Protein AF-A0A5P2AND1-F1 (afdb_monomer)

pLDDT: mean 93.28, std 4.03, range [75.69, 97.12]

Radius of gyration: 12.45 Å; Cα contacts (8 Å, |Δi|>4): 238; chains: 1; bounding box: 34×22×30 Å

Secondary structure (DSSP, 8-state):
-EEES-EEE-SS-EEE-TT-EEEEEEEEEEEEEEEEEEEEEEEEETTEEPPPEEEEEEEEEEEEEEEEEEEEEEEEEEEPTT-EEEEEEE-

Nearest PDB structures (foldseek):
  2wao-assembly1_A  TM=8.461E-01  e=1.019E-03  Acetivibrio thermocellus
  2wab-assembly1_A  TM=8.451E-01  e=1.256E-03  Acetivibrio thermocellus
  6ncx-assembly1_A  TM=6.230E-01  e=1.716E-02  Eisenbergiella tayi
  6ncx-assembly1_D  TM=6.087E-01  e=3.051E-02  Eisenbergiella tayi
  6ncw-assembly1_A  TM=5.891E-01  e=2.748E-02  Eisenbergiella tayi

Mean predicted aligned error: 3.07 Å

Structure (mmCIF, N/CA/C/O backbone):
data_AF-A0A5P2AND1-F1
#
_entry.id   AF-A0A5P2AND1-F1
#
loop_
_atom_site.group_PDB
_atom_site.id
_atom_site.type_symbol
_atom_site.label_atom_id
_atom_site.label_alt_id
_atom_site.label_comp_id
_atom_site.label_asym_id
_atom_site.label_entity_id
_atom_site.label_seq_id
_atom_site.pdbx_PDB_ins_code
_atom_site.Cartn_x
_atom_site.Cartn_y
_atom_site.Cartn_z
_atom_site.occupancy
_atom_site.B_iso_or_equiv
_atom_site.auth_seq_id
_atom_site.auth_comp_id
_atom_site.auth_asym_id
_atom_site.auth_atom_id
_atom_site.pdbx_PDB_model_num
ATOM 1 N N . MET A 1 1 ? -6.236 3.115 -12.969 1.00 81.69 1 MET A N 1
ATOM 2 C CA . MET A 1 1 ? -6.304 2.652 -11.568 1.00 81.69 1 MET A CA 1
ATOM 3 C C . MET A 1 1 ? -7.549 1.803 -11.419 1.00 81.69 1 MET A C 1
ATOM 5 O O . MET A 1 1 ? -8.550 2.130 -12.043 1.00 81.69 1 MET A O 1
ATOM 9 N N . ALA A 1 2 ? -7.471 0.720 -10.655 1.00 90.31 2 ALA A N 1
ATOM 10 C CA . ALA A 1 2 ? -8.591 -0.159 -10.361 1.00 90.31 2 ALA A CA 1
ATOM 11 C C . ALA A 1 2 ? -8.675 -0.394 -8.851 1.00 90.31 2 ALA A C 1
ATOM 13 O O . ALA A 1 2 ? -7.651 -0.570 -8.190 1.00 90.31 2 ALA A O 1
ATOM 14 N N . ILE A 1 3 ? -9.898 -0.401 -8.331 1.00 92.62 3 ILE A N 1
ATOM 15 C CA . ILE A 1 3 ? -10.223 -0.717 -6.942 1.00 92.62 3 ILE A CA 1
ATOM 16 C C . ILE A 1 3 ? -11.165 -1.921 -6.937 1.00 92.62 3 ILE A C 1
ATOM 18 O O . ILE A 1 3 ? -11.985 -2.078 -7.842 1.00 92.62 3 ILE A O 1
ATOM 22 N N . GLY A 1 4 ? -11.029 -2.799 -5.952 1.00 94.12 4 GLY A N 1
ATOM 23 C CA . GLY A 1 4 ? -11.918 -3.942 -5.787 1.00 94.12 4 GLY A CA 1
ATOM 24 C C . GLY A 1 4 ? -11.991 -4.404 -4.341 1.00 94.12 4 GLY A C 1
ATOM 25 O O . GLY A 1 4 ? -11.247 -3.911 -3.491 1.00 94.12 4 GLY A O 1
ATOM 26 N N . GLY A 1 5 ? -12.878 -5.366 -4.090 1.00 96.00 5 GLY A N 1
ATOM 27 C CA . GLY A 1 5 ? -13.237 -5.759 -2.729 1.00 96.00 5 GLY A CA 1
ATOM 28 C C . GLY A 1 5 ? -14.167 -4.742 -2.078 1.00 96.00 5 GLY A C 1
ATOM 29 O O . GLY A 1 5 ? -14.760 -3.902 -2.759 1.00 96.00 5 GLY A O 1
ATOM 30 N N . THR A 1 6 ? -14.287 -4.826 -0.761 1.00 96.62 6 THR A N 1
ATOM 31 C CA . THR A 1 6 ? -15.122 -3.924 0.029 1.00 96.62 6 THR A CA 1
ATOM 32 C C . THR A 1 6 ? -14.301 -2.765 0.569 1.00 96.62 6 THR A C 1
ATOM 34 O O . THR A 1 6 ? -13.192 -2.948 1.068 1.00 96.62 6 THR A O 1
ATOM 37 N N . TRP A 1 7 ? -14.886 -1.573 0.503 1.00 95.00 7 TRP A N 1
ATOM 38 C CA . TRP A 1 7 ? -14.331 -0.349 1.058 1.00 95.00 7 TRP A CA 1
ATOM 39 C C . TRP A 1 7 ? -15.439 0.424 1.756 1.00 95.00 7 TRP A C 1
ATOM 41 O O . TRP A 1 7 ? -16.529 0.574 1.203 1.00 95.00 7 TRP A O 1
ATOM 51 N N . THR A 1 8 ? -15.148 0.929 2.947 1.00 95.19 8 THR A N 1
ATOM 52 C CA . THR A 1 8 ? -16.029 1.861 3.651 1.00 95.19 8 THR A CA 1
ATOM 53 C C . THR A 1 8 ? -15.557 3.274 3.349 1.00 95.19 8 THR A C 1
ATOM 55 O O . THR A 1 8 ? -14.398 3.604 3.590 1.00 95.19 8 THR A O 1
ATOM 58 N N . ALA A 1 9 ? -16.437 4.103 2.794 1.00 91.38 9 ALA A N 1
ATOM 59 C CA . ALA A 1 9 ? -16.141 5.509 2.550 1.00 91.38 9 ALA A CA 1
ATOM 60 C C . ALA A 1 9 ? -16.346 6.320 3.837 1.00 91.38 9 ALA A C 1
ATOM 62 O O . ALA A 1 9 ? -17.438 6.313 4.405 1.00 91.38 9 ALA A O 1
ATOM 63 N N . GLY A 1 10 ? -15.302 7.014 4.280 1.00 86.81 10 GLY A N 1
ATOM 64 C CA . GLY A 1 10 ? -15.365 8.069 5.286 1.00 86.81 10 GLY A CA 1
ATOM 65 C C . GLY A 1 10 ? -15.309 9.455 4.642 1.00 86.81 10 GLY A C 1
ATOM 66 O O . GLY A 1 10 ? -15.245 9.591 3.421 1.00 86.81 10 GLY A O 1
ATOM 67 N N . TYR A 1 11 ? -15.322 10.499 5.473 1.00 82.62 11 TYR A N 1
ATOM 68 C CA . TYR A 1 11 ? -15.284 11.886 4.996 1.00 82.62 11 TYR A CA 1
ATOM 69 C C . TYR A 1 11 ? -13.926 12.253 4.369 1.00 82.62 11 TYR A C 1
ATOM 71 O O . TYR A 1 11 ? -13.876 12.958 3.366 1.00 82.62 11 TYR A O 1
ATOM 79 N N . GLU A 1 12 ? -12.829 11.739 4.937 1.00 82.38 12 GLU A N 1
ATOM 80 C CA . GLU A 1 12 ? -11.453 12.080 4.532 1.00 82.38 12 GLU A CA 1
ATOM 81 C C . GLU A 1 12 ? -10.651 10.886 3.994 1.00 82.38 12 GLU A C 1
ATOM 83 O O . GLU A 1 12 ? -9.624 11.064 3.339 1.00 82.38 12 GLU A O 1
ATOM 88 N N . HIS A 1 13 ? -11.099 9.658 4.258 1.00 85.25 13 HIS A N 1
ATOM 89 C CA . HIS A 1 13 ? -10.389 8.441 3.878 1.00 85.25 13 HIS A CA 1
ATOM 90 C C . HIS A 1 13 ? -11.354 7.297 3.568 1.00 85.25 13 HIS A C 1
ATOM 92 O O . HIS A 1 13 ? -12.509 7.290 3.987 1.00 85.25 13 HIS A O 1
ATOM 98 N N . PHE A 1 14 ? -10.848 6.301 2.844 1.00 90.00 14 PHE A N 1
ATOM 99 C CA . PHE A 1 14 ? -11.501 5.007 2.688 1.00 90.00 14 PHE A CA 1
ATOM 100 C C . PHE A 1 14 ? -10.829 3.994 3.607 1.00 90.00 14 PHE A C 1
ATOM 102 O O . PHE A 1 14 ? -9.597 3.968 3.696 1.00 90.00 14 PHE A O 1
ATOM 109 N N . THR A 1 15 ? -11.633 3.144 4.233 1.00 94.44 15 THR A N 1
ATOM 110 C CA . THR A 1 15 ? -11.167 2.030 5.061 1.00 94.44 15 THR A CA 1
ATOM 111 C C . THR A 1 15 ? -11.320 0.729 4.284 1.00 94.44 15 THR A C 1
ATOM 113 O O . THR A 1 15 ? -12.391 0.434 3.744 1.00 94.44 15 THR A O 1
ATOM 116 N N . ALA A 1 16 ? -10.246 -0.049 4.212 1.00 96.56 16 ALA A N 1
ATOM 117 C CA . ALA A 1 16 ? -10.228 -1.365 3.596 1.00 96.56 16 ALA A CA 1
ATOM 118 C C . ALA A 1 16 ? -11.139 -2.332 4.369 1.00 96.56 16 ALA A C 1
ATOM 120 O O . ALA A 1 16 ? -11.074 -2.420 5.597 1.00 96.56 16 ALA A 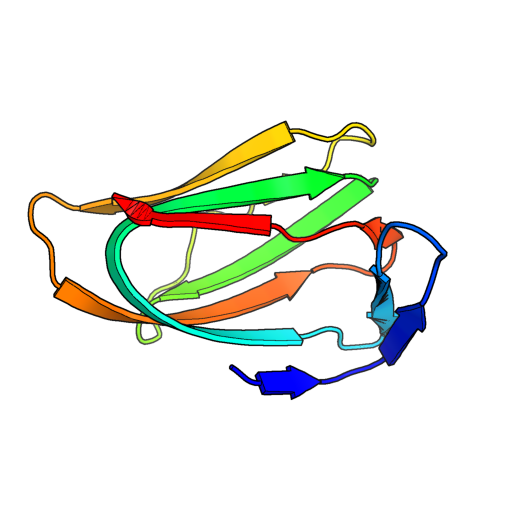O 1
ATOM 121 N N . GLY A 1 17 ? -11.983 -3.060 3.641 1.00 96.31 17 GLY A N 1
ATOM 122 C CA . GLY A 1 17 ? -12.799 -4.162 4.145 1.00 96.31 17 GLY A CA 1
ATOM 123 C C . GLY A 1 17 ? -12.334 -5.511 3.591 1.00 96.31 17 GLY A C 1
ATOM 124 O O . GLY A 1 17 ? -11.166 -5.700 3.250 1.00 96.31 17 GLY A O 1
ATOM 125 N N . ALA A 1 18 ? -13.258 -6.468 3.495 1.00 96.88 18 ALA A N 1
ATOM 126 C CA . ALA A 1 18 ? -12.970 -7.792 2.948 1.00 96.88 18 ALA A CA 1
ATOM 127 C C . ALA A 1 18 ? -12.473 -7.715 1.492 1.00 96.88 18 ALA A C 1
ATOM 129 O O . ALA A 1 18 ? -13.027 -6.984 0.669 1.00 96.88 18 ALA A O 1
ATOM 130 N N . ASP A 1 19 ? -11.419 -8.476 1.185 1.00 96.06 19 ASP A N 1
ATOM 131 C CA . ASP A 1 19 ? -10.803 -8.587 -0.145 1.00 96.06 19 ASP A CA 1
ATOM 132 C C . ASP A 1 19 ? -10.418 -7.252 -0.806 1.00 96.06 19 ASP A C 1
ATOM 134 O O . ASP A 1 19 ? -10.337 -7.158 -2.038 1.00 96.06 19 ASP A O 1
ATOM 138 N N . ALA A 1 20 ? -10.175 -6.214 0.003 1.00 96.75 20 ALA A N 1
ATOM 139 C CA . ALA A 1 20 ? -9.757 -4.904 -0.466 1.00 96.75 20 ALA A CA 1
ATOM 140 C C . ALA A 1 20 ? -8.483 -5.008 -1.318 1.00 96.75 20 ALA A C 1
ATOM 142 O O . ALA A 1 20 ? -7.481 -5.623 -0.947 1.00 96.75 20 ALA A O 1
ATOM 143 N N . ARG A 1 21 ? -8.531 -4.401 -2.504 1.00 95.56 21 ARG A N 1
ATOM 144 C CA . ARG A 1 21 ? -7.446 -4.433 -3.487 1.00 95.56 21 ARG A CA 1
ATOM 145 C C . ARG A 1 21 ? -7.378 -3.131 -4.262 1.00 95.56 21 ARG A C 1
ATOM 147 O O . ARG A 1 21 ? -8.408 -2.576 -4.647 1.00 95.56 21 ARG A O 1
ATOM 154 N N . LEU A 1 22 ? -6.156 -2.684 -4.525 1.00 93.56 22 LEU A N 1
ATOM 155 C CA . LEU A 1 22 ? -5.873 -1.498 -5.321 1.00 93.56 22 LEU A CA 1
ATOM 156 C C . LEU A 1 22 ? -4.763 -1.814 -6.319 1.00 93.56 22 LEU A C 1
ATOM 158 O O . LEU A 1 22 ? -3.720 -2.347 -5.947 1.00 93.56 22 LEU A O 1
ATOM 162 N N . ALA A 1 23 ? -5.005 -1.488 -7.585 1.00 94.62 23 ALA A N 1
ATOM 163 C CA . ALA A 1 23 ? -4.070 -1.724 -8.672 1.00 94.62 23 ALA A CA 1
ATOM 164 C C . ALA A 1 23 ? -3.851 -0.463 -9.512 1.00 94.62 23 ALA A C 1
ATOM 166 O O . ALA A 1 23 ? -4.799 0.247 -9.878 1.00 94.62 23 ALA A O 1
ATOM 167 N N . MET A 1 24 ? -2.602 -0.189 -9.870 1.00 94.38 24 MET A N 1
ATOM 168 C CA . MET A 1 24 ? -2.250 0.935 -10.731 1.00 94.38 24 MET A CA 1
ATOM 169 C C . MET A 1 24 ? -0.988 0.670 -11.541 1.00 94.38 24 MET A C 1
ATOM 171 O O . MET A 1 24 ? -0.088 -0.029 -11.096 1.00 94.38 24 MET A O 1
ATOM 175 N N . ASN A 1 25 ? -0.906 1.291 -12.712 1.00 96.44 25 ASN A N 1
ATOM 176 C CA . ASN A 1 25 ? 0.347 1.386 -13.450 1.00 96.44 25 ASN A CA 1
ATOM 177 C C . ASN A 1 25 ? 1.072 2.657 -13.002 1.00 96.44 25 ASN A C 1
ATOM 179 O O . ASN A 1 25 ? 0.425 3.695 -12.847 1.00 96.44 25 ASN A O 1
ATOM 183 N N . TYR A 1 26 ? 2.388 2.588 -12.836 1.00 94.81 26 TYR A N 1
ATOM 184 C CA . TYR A 1 26 ? 3.234 3.732 -12.506 1.00 94.81 26 TYR A CA 1
ATOM 185 C C . TYR A 1 26 ? 4.449 3.797 -13.440 1.00 94.81 26 TYR A C 1
ATOM 187 O O . TYR A 1 26 ? 4.789 2.814 -14.098 1.00 94.81 26 TYR A O 1
ATOM 195 N N . GLN A 1 27 ? 5.084 4.969 -13.511 1.00 96.81 27 GLN A N 1
ATOM 196 C CA . GLN A 1 27 ? 6.375 5.169 -14.171 1.00 96.81 27 GLN A CA 1
ATOM 197 C C . GLN A 1 27 ? 7.275 5.995 -13.248 1.00 96.81 27 GLN A C 1
ATOM 199 O O . GLN A 1 27 ? 7.183 7.220 -13.216 1.00 96.81 27 GLN A O 1
ATOM 204 N N . ALA A 1 28 ? 8.078 5.310 -12.442 1.00 96.06 28 ALA A N 1
ATOM 205 C CA . ALA A 1 28 ? 8.904 5.903 -11.396 1.00 96.06 28 ALA A CA 1
ATOM 206 C C . ALA A 1 28 ? 10.030 4.937 -11.025 1.00 96.06 28 ALA A C 1
ATOM 208 O O . ALA A 1 28 ? 9.942 3.745 -11.318 1.00 96.06 28 ALA A O 1
ATOM 209 N N . ARG A 1 29 ? 11.074 5.433 -10.359 1.00 96.31 29 ARG A N 1
ATOM 210 C CA . ARG A 1 29 ? 12.075 4.555 -9.728 1.00 96.31 29 ARG A CA 1
ATOM 211 C C . ARG A 1 29 ? 11.713 4.245 -8.282 1.00 96.31 29 ARG A C 1
ATOM 213 O O . ARG A 1 29 ? 12.118 3.224 -7.744 1.00 96.31 29 ARG A O 1
ATOM 220 N N . ARG A 1 30 ? 10.938 5.130 -7.648 1.00 96.25 30 ARG A N 1
ATOM 221 C CA . ARG A 1 30 ? 10.522 4.986 -6.261 1.00 96.25 30 ARG A CA 1
ATOM 222 C C . ARG A 1 30 ? 9.025 5.168 -6.119 1.00 96.25 30 ARG A C 1
ATOM 224 O O . ARG A 1 30 ? 8.461 6.160 -6.580 1.00 96.25 30 ARG A O 1
ATOM 231 N N . VAL A 1 31 ? 8.408 4.235 -5.405 1.00 95.75 31 VAL A N 1
ATOM 232 C CA . VAL A 1 31 ? 6.994 4.285 -5.034 1.00 95.75 31 VAL A CA 1
ATOM 233 C C . VAL A 1 31 ? 6.898 4.232 -3.523 1.00 95.75 31 VAL A C 1
ATOM 235 O O . VAL A 1 31 ? 7.440 3.324 -2.887 1.00 95.75 31 VAL A O 1
ATOM 238 N N . ARG A 1 32 ? 6.199 5.201 -2.939 1.00 94.94 32 ARG A N 1
ATOM 239 C CA . ARG A 1 32 ? 5.934 5.239 -1.503 1.00 94.94 32 ARG A CA 1
ATOM 240 C C . ARG A 1 32 ? 4.440 5.309 -1.248 1.00 94.94 32 ARG A C 1
ATOM 242 O O . ARG A 1 32 ? 3.699 5.875 -2.048 1.00 94.94 32 ARG A O 1
ATOM 249 N N . LEU A 1 33 ? 4.027 4.752 -0.124 1.00 93.31 33 LEU A N 1
ATOM 250 C CA . LEU A 1 33 ? 2.647 4.658 0.316 1.00 93.31 33 LEU A CA 1
ATOM 251 C C . LEU A 1 33 ? 2.531 5.280 1.702 1.00 93.31 33 LEU A C 1
ATOM 253 O O . LEU A 1 33 ? 3.227 4.858 2.621 1.00 93.31 33 LEU A O 1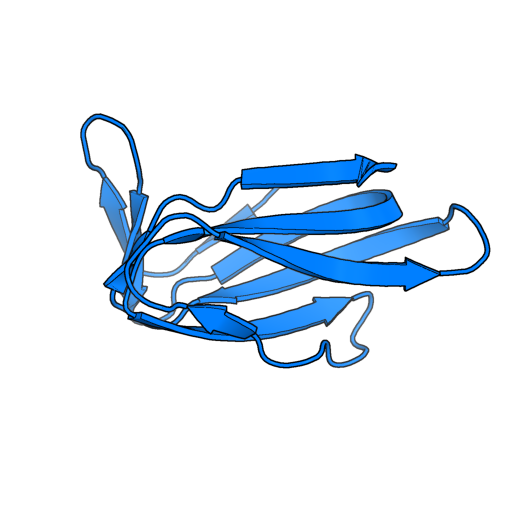
ATOM 257 N N . VAL A 1 34 ? 1.657 6.268 1.843 1.00 92.31 34 VAL A N 1
ATOM 258 C CA . VAL A 1 34 ? 1.159 6.708 3.145 1.00 92.31 34 VAL A CA 1
ATOM 259 C C . VAL A 1 34 ? -0.110 5.925 3.434 1.00 92.31 34 VAL A C 1
ATOM 261 O O . VAL A 1 34 ? -0.987 5.858 2.573 1.00 92.31 34 VAL A O 1
ATOM 264 N N . LEU A 1 35 ? -0.183 5.323 4.617 1.00 92.94 35 LEU A N 1
ATOM 265 C CA . LEU A 1 35 ? -1.370 4.632 5.115 1.00 92.94 35 LEU A CA 1
ATOM 266 C C . LEU A 1 35 ? -1.498 4.810 6.624 1.00 92.94 35 LEU A C 1
ATOM 268 O O . LEU A 1 35 ? -0.494 5.054 7.297 1.00 92.94 35 LEU A O 1
ATOM 272 N N . ALA A 1 36 ? -2.716 4.653 7.132 1.00 93.19 36 ALA A N 1
ATOM 273 C CA . ALA A 1 36 ? -3.032 4.568 8.555 1.00 93.19 36 ALA A CA 1
ATOM 274 C C . ALA A 1 36 ? -3.758 3.248 8.871 1.00 93.19 36 ALA A C 1
ATOM 276 O O . ALA A 1 36 ? -3.978 2.417 7.982 1.00 93.19 36 ALA A O 1
ATOM 277 N N . GLY A 1 37 ? -4.121 3.056 10.139 1.00 92.56 37 GLY A N 1
ATOM 278 C CA . GLY A 1 37 ? -4.751 1.833 10.624 1.00 92.56 37 GLY A CA 1
ATOM 279 C C . GLY A 1 37 ? -3.755 0.715 10.934 1.00 92.56 37 GLY A C 1
ATOM 280 O O . GLY A 1 37 ? -2.548 0.813 10.686 1.00 92.56 37 GLY A O 1
ATOM 281 N N . ASP A 1 38 ? -4.277 -0.358 11.514 1.00 93.00 38 ASP A N 1
ATOM 282 C CA . ASP A 1 38 ? -3.499 -1.498 11.985 1.00 93.00 38 ASP A CA 1
ATOM 283 C C . ASP A 1 38 ? -3.750 -2.716 11.105 1.00 93.00 38 ASP A C 1
ATOM 285 O O . ASP A 1 38 ? -4.882 -3.152 10.905 1.00 93.00 38 ASP A O 1
ATOM 289 N N . GLY A 1 39 ? -2.670 -3.295 10.585 1.00 93.81 39 GLY A N 1
ATOM 290 C CA . GLY A 1 39 ? -2.757 -4.507 9.781 1.00 93.81 39 GLY A CA 1
ATOM 291 C C . GLY A 1 39 ? -1.672 -4.615 8.716 1.00 93.81 39 GLY A C 1
ATOM 292 O O . GLY A 1 39 ? -0.931 -3.665 8.449 1.00 93.81 39 GLY A O 1
ATOM 293 N N . PRO A 1 40 ? -1.521 -5.797 8.104 1.00 95.62 40 PRO A N 1
ATOM 294 C CA . PRO A 1 40 ? -0.580 -5.973 7.016 1.00 95.62 40 PRO A CA 1
ATOM 295 C C . PRO A 1 40 ? -1.105 -5.368 5.707 1.00 95.62 40 PRO A C 1
ATOM 297 O O . PRO A 1 40 ? -2.282 -5.480 5.371 1.00 95.62 40 PRO A O 1
ATOM 300 N N . VAL A 1 41 ? -0.193 -4.816 4.913 1.00 95.56 41 VAL A N 1
ATOM 301 C CA . VAL A 1 41 ? -0.396 -4.552 3.488 1.00 95.56 41 VAL A CA 1
A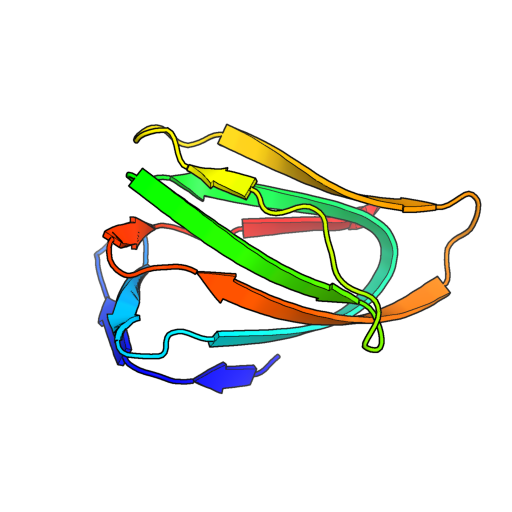TOM 302 C C . VAL A 1 41 ? 0.597 -5.395 2.709 1.00 95.56 41 VAL A C 1
ATOM 304 O O . VAL A 1 41 ? 1.813 -5.291 2.888 1.00 95.56 41 VAL A O 1
ATOM 307 N N . THR A 1 42 ? 0.060 -6.253 1.849 1.00 96.75 42 THR A N 1
ATOM 308 C CA . THR A 1 42 ? 0.842 -7.100 0.943 1.00 96.75 42 THR A CA 1
ATOM 309 C C . THR A 1 42 ? 0.660 -6.622 -0.488 1.00 96.75 42 THR A C 1
ATOM 311 O O . THR A 1 42 ? -0.259 -5.860 -0.784 1.00 96.75 42 THR A O 1
ATOM 314 N N . GLY A 1 43 ? 1.524 -7.053 -1.398 1.00 95.62 43 GLY A N 1
ATOM 315 C CA . GLY A 1 43 ? 1.381 -6.670 -2.792 1.00 95.62 43 GLY A CA 1
ATOM 316 C C . GLY A 1 43 ? 2.490 -7.189 -3.679 1.00 95.62 43 GLY A C 1
ATOM 317 O O . GLY A 1 43 ? 3.394 -7.899 -3.232 1.00 95.62 43 GLY A O 1
ATOM 318 N N . THR A 1 44 ? 2.404 -6.806 -4.943 1.00 96.94 44 THR A N 1
ATOM 319 C CA . THR A 1 44 ? 3.381 -7.122 -5.978 1.00 96.94 44 THR A CA 1
ATOM 320 C C . THR A 1 44 ? 3.645 -5.909 -6.860 1.00 96.94 44 THR A C 1
ATOM 322 O O . THR A 1 44 ? 2.724 -5.133 -7.113 1.00 96.94 44 THR A O 1
ATOM 325 N N . SER A 1 45 ? 4.865 -5.794 -7.384 1.00 95.81 45 SER A N 1
ATOM 326 C CA . SER A 1 45 ? 5.180 -4.947 -8.540 1.00 95.81 45 SER A CA 1
ATOM 327 C C . SER A 1 45 ? 5.579 -5.838 -9.716 1.00 95.81 45 SER A C 1
ATOM 329 O O . SER A 1 45 ? 6.506 -6.637 -9.586 1.00 95.81 45 SER A O 1
ATOM 331 N N . ASP A 1 46 ? 4.827 -5.787 -10.818 1.00 93.81 46 ASP A N 1
ATOM 332 C CA . ASP A 1 46 ? 4.973 -6.679 -11.983 1.00 93.81 46 ASP A CA 1
ATOM 333 C C . ASP A 1 46 ? 5.084 -8.166 -11.597 1.00 93.81 46 ASP A C 1
ATOM 335 O O . ASP A 1 46 ? 5.931 -8.921 -12.074 1.00 93.81 46 ASP A O 1
ATOM 339 N N . GLY A 1 47 ? 4.232 -8.591 -10.660 1.00 92.94 47 GLY A N 1
ATOM 340 C CA . GLY A 1 47 ? 4.205 -9.962 -10.143 1.00 92.94 47 GLY A CA 1
ATOM 341 C C . GLY A 1 47 ? 5.322 -10.305 -9.149 1.00 92.94 47 GLY A C 1
ATOM 342 O O . GLY A 1 47 ? 5.246 -11.353 -8.510 1.00 92.94 47 GLY A O 1
ATOM 343 N N . LYS A 1 48 ? 6.318 -9.432 -8.942 1.00 94.31 48 LYS A N 1
ATOM 344 C CA . LYS A 1 48 ? 7.346 -9.614 -7.907 1.00 94.31 48 LYS A CA 1
ATOM 345 C C . LYS A 1 48 ? 6.791 -9.218 -6.538 1.00 94.31 48 LYS A C 1
ATOM 347 O O . LYS A 1 48 ? 6.271 -8.108 -6.417 1.00 94.31 48 LYS A O 1
ATOM 352 N N . PRO A 1 49 ? 6.896 -10.071 -5.504 1.00 95.62 49 PRO A N 1
ATOM 353 C CA . PRO A 1 49 ? 6.421 -9.744 -4.164 1.00 95.62 49 PRO A CA 1
ATOM 354 C C . PRO A 1 49 ? 7.088 -8.490 -3.602 1.00 95.62 49 PRO A C 1
ATOM 356 O O . PRO A 1 49 ? 8.308 -8.346 -3.660 1.00 95.62 49 PRO A O 1
ATOM 359 N N . LEU A 1 50 ? 6.284 -7.610 -3.014 1.00 94.44 50 LEU A N 1
ATOM 360 C CA . LEU A 1 50 ? 6.780 -6.493 -2.219 1.00 94.44 50 LEU A CA 1
ATOM 361 C C . LEU A 1 50 ? 7.027 -6.931 -0.778 1.00 94.44 50 LEU A C 1
ATOM 363 O O . LEU A 1 50 ? 6.424 -7.887 -0.278 1.00 94.44 50 LEU A O 1
ATOM 367 N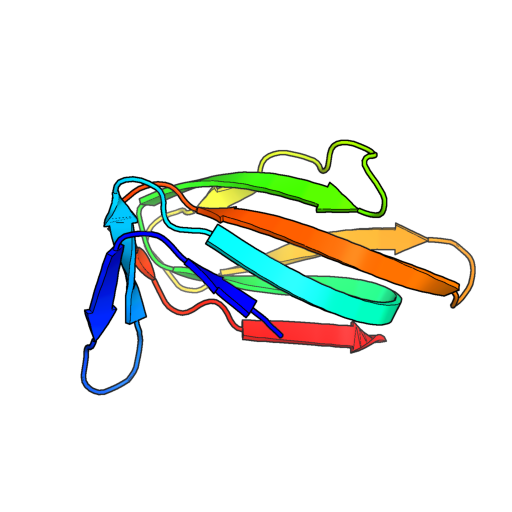 N . LYS A 1 51 ? 7.870 -6.175 -0.070 1.00 92.44 51 LYS A N 1
ATOM 368 C CA . LYS A 1 51 ? 7.976 -6.309 1.383 1.00 92.44 51 LYS A CA 1
ATOM 369 C C . LYS A 1 51 ? 6.608 -6.024 2.005 1.00 92.44 51 LYS A C 1
ATOM 371 O O . LYS A 1 51 ? 5.984 -5.008 1.710 1.00 92.44 51 LYS A O 1
ATOM 376 N N . THR A 1 52 ? 6.159 -6.912 2.890 1.00 94.38 52 THR A N 1
ATOM 377 C CA . THR A 1 52 ? 4.927 -6.678 3.652 1.00 94.38 52 THR A CA 1
ATOM 378 C C . THR A 1 52 ? 5.121 -5.482 4.575 1.00 94.38 52 THR A C 1
ATOM 380 O O . THR A 1 52 ? 6.045 -5.461 5.392 1.00 94.38 52 THR A O 1
ATOM 383 N N . ILE A 1 53 ? 4.234 -4.502 4.450 1.00 93.00 53 ILE A N 1
ATOM 384 C CA . ILE A 1 53 ? 4.141 -3.371 5.369 1.00 93.00 53 ILE A CA 1
ATOM 385 C C . ILE A 1 53 ? 3.203 -3.763 6.505 1.00 93.00 53 ILE A C 1
ATOM 387 O O . ILE A 1 53 ? 2.229 -4.475 6.282 1.00 93.00 53 ILE A O 1
ATOM 391 N N . ARG A 1 54 ? 3.482 -3.295 7.721 1.00 92.88 54 ARG A N 1
ATOM 392 C CA . ARG A 1 54 ? 2.532 -3.344 8.833 1.00 92.88 54 ARG A CA 1
ATOM 393 C C . ARG A 1 54 ? 2.168 -1.915 9.204 1.00 92.88 54 ARG A C 1
ATOM 395 O O . ARG A 1 54 ? 3.055 -1.166 9.614 1.00 92.88 54 ARG A O 1
ATOM 402 N N . GLY A 1 55 ? 0.900 -1.563 9.012 1.00 89.25 55 GLY A N 1
ATOM 403 C CA . GLY A 1 55 ? 0.330 -0.339 9.557 1.00 89.25 55 GLY A CA 1
ATOM 404 C C . GLY A 1 55 ? 0.412 -0.355 11.080 1.00 89.25 55 GLY A C 1
ATOM 405 O O . GLY A 1 55 ? 0.387 -1.428 11.690 1.00 89.25 55 GLY A O 1
ATOM 406 N N . SER A 1 56 ? 0.585 0.827 11.661 1.00 87.88 56 SER A N 1
ATOM 407 C CA . SER A 1 56 ? 0.809 1.037 13.095 1.00 87.88 56 SER A CA 1
ATOM 408 C C . SER A 1 56 ? -0.197 2.022 13.697 1.00 87.88 56 SER A C 1
ATOM 410 O O . SER A 1 56 ? 0.161 2.834 14.551 1.00 87.88 56 SER A O 1
ATOM 412 N N . GLY A 1 57 ? -1.425 2.032 13.178 1.00 87.31 57 GLY A N 1
ATOM 413 C CA . GLY A 1 57 ? -2.527 2.876 13.638 1.00 87.31 57 GLY A CA 1
ATOM 414 C C . GLY A 1 57 ? -2.488 4.306 13.095 1.00 87.31 57 GLY A C 1
ATOM 415 O O . GLY A 1 57 ? -3.496 4.801 12.599 1.00 87.31 57 GLY A O 1
ATOM 416 N N . THR A 1 58 ? -1.331 4.972 13.115 1.00 89.25 58 THR A N 1
ATOM 417 C CA . THR A 1 58 ? -1.183 6.361 12.644 1.00 89.25 58 THR A CA 1
ATOM 418 C C . THR A 1 58 ? -0.676 6.466 11.198 1.00 89.25 58 THR A C 1
ATOM 420 O O . THR A 1 58 ? 0.062 5.587 10.737 1.00 89.25 58 THR A O 1
ATOM 423 N N . PRO A 1 59 ? -1.012 7.557 10.473 1.00 91.44 59 PRO A N 1
ATOM 424 C CA . PRO A 1 59 ? -0.510 7.799 9.122 1.00 91.44 59 PRO A CA 1
ATOM 425 C C . PRO A 1 59 ? 1.022 7.774 9.052 1.00 91.44 59 PRO A C 1
ATOM 427 O O . PRO A 1 59 ? 1.693 8.624 9.636 1.00 91.44 59 PRO A O 1
ATOM 430 N N . THR A 1 60 ? 1.577 6.816 8.310 1.00 92.75 60 THR A N 1
ATOM 431 C CA . THR A 1 60 ? 3.026 6.606 8.181 1.00 92.75 60 THR A CA 1
ATOM 432 C C . THR A 1 60 ? 3.409 6.388 6.719 1.00 92.75 60 THR A C 1
ATOM 434 O O . THR A 1 60 ? 2.680 5.746 5.965 1.00 92.75 60 THR A O 1
ATOM 437 N N . LEU A 1 61 ? 4.557 6.937 6.307 1.00 93.31 61 LEU A N 1
ATOM 438 C CA . LEU A 1 61 ? 5.122 6.768 4.966 1.00 93.31 61 LEU A CA 1
ATOM 439 C C . LEU A 1 61 ? 5.981 5.499 4.893 1.00 93.31 61 LEU A C 1
ATOM 441 O O . LEU A 1 61 ? 6.949 5.352 5.636 1.00 93.31 61 LEU A O 1
ATOM 445 N N . TYR A 1 62 ? 5.692 4.637 3.924 1.00 92.94 62 TYR A N 1
ATOM 446 C CA . TYR A 1 62 ? 6.433 3.410 3.651 1.00 92.94 62 TYR A CA 1
ATOM 447 C C . TYR A 1 62 ? 6.961 3.393 2.220 1.00 92.94 62 TYR A C 1
ATOM 449 O O . TYR A 1 62 ? 6.261 3.774 1.283 1.00 92.94 62 TYR A O 1
ATOM 457 N N . THR A 1 63 ? 8.180 2.898 2.027 1.00 93.94 63 THR A N 1
ATOM 458 C CA . THR A 1 63 ? 8.734 2.650 0.690 1.00 93.94 63 THR A CA 1
ATOM 459 C C . THR A 1 63 ? 8.318 1.262 0.215 1.00 93.94 63 THR A C 1
ATOM 461 O O . THR A 1 63 ? 8.615 0.266 0.873 1.00 93.94 63 THR A O 1
ATOM 464 N N . LEU A 1 64 ? 7.626 1.208 -0.925 1.00 92.75 64 LEU A N 1
ATOM 465 C CA . LEU A 1 64 ? 7.203 -0.031 -1.580 1.00 92.75 64 LEU A CA 1
ATOM 466 C C . LEU A 1 64 ? 8.237 -0.505 -2.601 1.00 92.75 64 LEU A C 1
ATOM 468 O O . LEU A 1 64 ? 8.564 -1.686 -2.645 1.00 92.75 64 LEU A O 1
ATOM 472 N N . VAL A 1 65 ? 8.728 0.430 -3.412 1.00 94.00 65 VAL A N 1
ATOM 473 C CA . VAL A 1 65 ? 9.667 0.195 -4.513 1.00 94.00 65 VAL A CA 1
ATOM 474 C C . VAL A 1 65 ? 10.782 1.221 -4.405 1.00 94.00 65 VAL A C 1
ATOM 476 O O . VAL A 1 65 ? 10.492 2.400 -4.182 1.00 94.00 65 VAL A O 1
ATOM 479 N N . ASP A 1 66 ? 12.025 0.776 -4.558 1.00 95.31 66 ASP A N 1
ATOM 480 C CA . ASP A 1 66 ? 13.223 1.613 -4.565 1.00 95.31 66 ASP A CA 1
ATOM 481 C C . ASP A 1 66 ? 14.253 1.008 -5.524 1.00 95.31 66 ASP A C 1
ATOM 483 O O . ASP A 1 66 ? 15.078 0.190 -5.126 1.00 95.31 66 ASP A O 1
ATOM 487 N N . ASP A 1 67 ? 14.134 1.364 -6.801 1.00 94.06 67 ASP A N 1
ATOM 488 C CA . ASP A 1 67 ? 14.967 0.843 -7.883 1.00 94.06 67 ASP A CA 1
ATOM 489 C C . ASP A 1 67 ? 15.970 1.897 -8.385 1.00 94.06 67 ASP A C 1
ATOM 491 O O . ASP A 1 67 ? 15.806 3.106 -8.191 1.00 94.06 67 ASP A O 1
ATOM 495 N N . ASP A 1 68 ? 17.005 1.444 -9.096 1.00 94.69 68 ASP A N 1
ATOM 496 C CA . ASP A 1 68 ? 18.082 2.312 -9.594 1.00 94.69 68 ASP A CA 1
ATOM 497 C C . ASP A 1 68 ? 17.62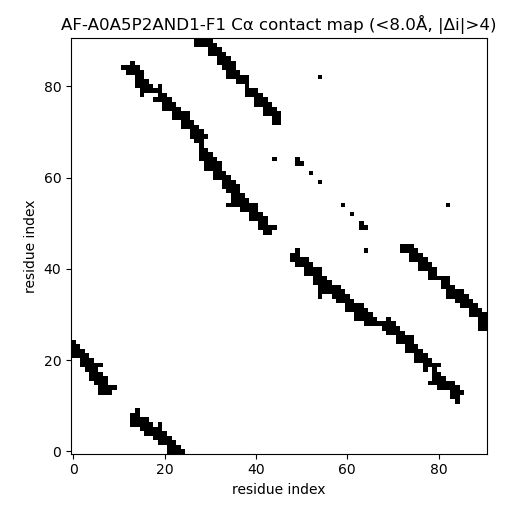4 3.274 -10.703 1.00 94.69 68 ASP A C 1
ATOM 499 O O . ASP A 1 68 ? 18.173 4.368 -10.869 1.00 94.69 68 ASP A O 1
AT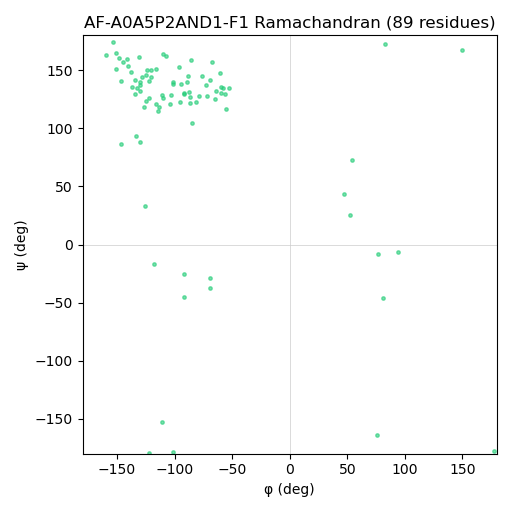OM 503 N N . SER A 1 69 ? 16.606 2.886 -11.479 1.00 95.38 69 SER A N 1
ATOM 504 C CA . SER A 1 69 ? 16.132 3.647 -12.637 1.00 95.38 69 SER A CA 1
ATOM 505 C C . SER A 1 69 ? 14.612 3.648 -12.769 1.00 95.38 69 SER A C 1
ATOM 507 O O . SER A 1 69 ? 13.908 2.749 -12.301 1.00 95.38 69 SER A O 1
ATOM 509 N N . SER A 1 70 ? 14.097 4.707 -13.400 1.00 96.00 70 SER A N 1
ATOM 510 C CA . SER A 1 70 ? 12.662 4.856 -13.628 1.00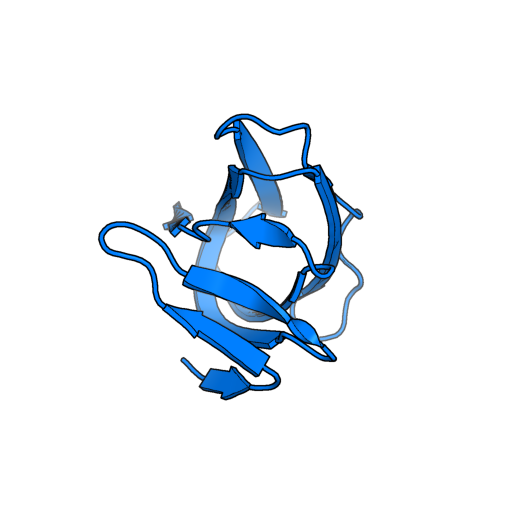 96.00 70 SER A CA 1
ATOM 511 C C . SER A 1 70 ? 12.199 3.871 -14.690 1.00 96.00 70 SER A C 1
ATOM 513 O O . SER A 1 70 ? 12.758 3.819 -15.785 1.00 96.00 70 SER A O 1
ATOM 515 N N . HIS A 1 71 ? 11.165 3.106 -14.368 1.00 95.56 71 HIS A N 1
ATOM 516 C CA . HIS A 1 71 ? 10.602 2.088 -15.241 1.00 95.56 71 HIS A CA 1
ATOM 517 C C . HIS A 1 71 ? 9.079 2.086 -15.112 1.00 95.56 71 HIS A C 1
ATOM 519 O O . HIS A 1 71 ? 8.513 2.612 -14.151 1.00 95.56 71 HIS A O 1
ATOM 525 N N . ARG A 1 72 ? 8.406 1.522 -16.119 1.00 97.12 72 ARG A N 1
ATOM 526 C CA . ARG A 1 72 ? 6.965 1.290 -16.071 1.00 97.12 72 ARG A CA 1
ATOM 527 C C . ARG A 1 72 ? 6.706 -0.061 -15.427 1.00 97.12 72 ARG A C 1
ATOM 529 O O . ARG A 1 72 ? 7.286 -1.041 -15.877 1.00 97.12 72 ARG A O 1
ATOM 536 N N . ALA A 1 73 ? 5.804 -0.094 -14.459 1.00 96.56 73 ALA A N 1
ATOM 537 C CA . ALA A 1 73 ? 5.360 -1.324 -13.820 1.00 96.56 73 ALA A CA 1
ATOM 538 C C . ALA A 1 73 ? 3.918 -1.195 -13.327 1.00 96.56 73 ALA A C 1
ATOM 540 O O . ALA A 1 73 ? 3.353 -0.096 -13.237 1.00 96.56 73 ALA A O 1
ATOM 541 N N . ARG A 1 74 ? 3.313 -2.338 -13.017 1.00 96.44 74 ARG A N 1
ATOM 542 C CA . ARG A 1 74 ? 2.006 -2.451 -12.389 1.00 96.44 74 ARG A CA 1
ATOM 543 C C . ARG A 1 74 ? 2.165 -2.822 -10.921 1.00 96.44 74 ARG A C 1
ATOM 545 O O . ARG A 1 74 ? 2.689 -3.878 -10.579 1.00 96.44 74 ARG A O 1
ATOM 552 N N . LEU A 1 75 ? 1.651 -1.953 -10.065 1.00 96.38 75 LEU A N 1
ATOM 553 C CA . LEU A 1 75 ? 1.519 -2.172 -8.638 1.00 96.38 75 LEU A CA 1
ATOM 554 C C . LEU A 1 75 ? 0.143 -2.769 -8.336 1.00 96.38 75 LEU A C 1
ATOM 556 O O . LEU A 1 75 ? -0.873 -2.198 -8.731 1.00 96.38 75 LEU A O 1
ATOM 560 N N . ASP A 1 76 ? 0.112 -3.856 -7.572 1.00 96.62 76 ASP A N 1
ATOM 561 C CA . ASP A 1 76 ? -1.104 -4.436 -7.000 1.00 96.62 76 ASP A CA 1
ATOM 562 C C . ASP A 1 76 ? -0.900 -4.593 -5.488 1.00 96.62 76 ASP A C 1
ATOM 564 O O . ASP A 1 76 ? -0.017 -5.334 -5.057 1.00 96.62 76 ASP A O 1
ATOM 568 N N . ILE A 1 77 ? -1.710 -3.913 -4.672 1.00 95.62 77 ILE A N 1
ATOM 569 C CA . ILE A 1 77 ? -1.682 -4.037 -3.209 1.00 95.62 77 ILE A CA 1
ATOM 570 C C . ILE A 1 77 ? -2.989 -4.607 -2.659 1.00 95.62 77 ILE A C 1
ATOM 572 O O . ILE A 1 77 ? -4.071 -4.418 -3.221 1.00 95.62 77 ILE A O 1
ATOM 576 N N . ARG A 1 78 ? -2.864 -5.301 -1.529 1.00 96.50 78 ARG A N 1
ATOM 577 C CA . ARG A 1 78 ? -3.934 -5.935 -0.759 1.00 96.50 78 ARG A CA 1
ATOM 578 C C . ARG A 1 78 ? -3.806 -5.517 0.707 1.00 96.50 78 ARG A C 1
ATOM 580 O O . ARG A 1 78 ? -3.076 -6.171 1.463 1.00 96.50 78 ARG A O 1
ATOM 587 N N . PRO A 1 79 ? -4.419 -4.388 1.088 1.00 95.94 79 PRO A N 1
ATOM 588 C CA . PRO A 1 79 ? -4.508 -3.996 2.484 1.00 95.94 79 PRO A CA 1
ATOM 589 C C . PRO A 1 79 ? -5.443 -4.930 3.259 1.00 95.94 79 PRO A C 1
ATOM 591 O O . PRO A 1 79 ? -6.478 -5.352 2.746 1.00 95.94 79 PRO A O 1
ATOM 594 N N . ALA A 1 80 ? -5.074 -5.253 4.497 1.00 96.88 80 ALA A N 1
ATOM 595 C CA . ALA A 1 80 ? -5.963 -5.948 5.419 1.00 96.88 80 ALA A CA 1
ATOM 596 C C . ALA A 1 80 ? -7.157 -5.063 5.825 1.00 96.88 80 ALA A C 1
ATOM 598 O O . ALA A 1 80 ? -7.052 -3.831 5.773 1.00 96.88 80 ALA A O 1
ATOM 599 N N . PRO A 1 81 ? -8.273 -5.669 6.271 1.00 96.62 81 PRO A N 1
ATOM 600 C CA . PRO A 1 81 ? -9.377 -4.920 6.853 1.00 96.62 81 PRO A CA 1
ATOM 601 C C . PRO A 1 81 ? -8.909 -3.993 7.983 1.00 96.62 81 PRO A C 1
ATOM 603 O O . PRO A 1 81 ? -8.133 -4.419 8.836 1.00 96.62 81 PRO A O 1
ATOM 606 N N . GLY A 1 82 ? -9.387 -2.747 7.985 1.00 94.75 82 GLY A N 1
ATOM 607 C CA . GLY A 1 82 ? -9.014 -1.726 8.974 1.00 94.75 82 GLY A CA 1
ATOM 608 C C . GLY A 1 82 ? -7.856 -0.809 8.563 1.00 94.75 82 GLY A C 1
ATOM 609 O O . GLY A 1 82 ? -7.601 0.173 9.249 1.00 94.75 82 GLY A O 1
ATOM 610 N N . ILE A 1 83 ? -7.184 -1.070 7.436 1.00 95.81 83 ILE A N 1
ATOM 611 C CA . ILE A 1 83 ? -6.226 -0.117 6.855 1.00 95.81 83 ILE A CA 1
ATOM 612 C C . ILE A 1 83 ? -6.972 1.063 6.234 1.00 95.81 83 ILE A C 1
ATOM 614 O O . ILE A 1 83 ? -7.956 0.882 5.515 1.00 95.81 83 ILE A O 1
ATOM 618 N N . GLU A 1 84 ? -6.465 2.268 6.456 1.00 92.81 84 GLU A N 1
ATOM 619 C CA . GLU A 1 84 ? -7.095 3.521 6.049 1.00 92.81 84 GLU A CA 1
ATOM 620 C C . GLU A 1 84 ? -6.198 4.332 5.113 1.00 92.81 84 GLU A C 1
ATOM 622 O O . GLU A 1 84 ? -4.969 4.287 5.206 1.00 92.81 84 GLU A O 1
ATOM 627 N N . GLY A 1 85 ? -6.830 5.112 4.228 1.00 75.69 85 GLY A N 1
ATOM 628 C CA . GLY A 1 85 ? -6.205 6.252 3.549 1.00 75.69 85 GLY A CA 1
ATOM 629 C C . GLY A 1 85 ? -4.907 5.913 2.814 1.00 75.69 85 GLY A C 1
ATOM 630 O O . GLY A 1 85 ? -3.830 6.299 3.248 1.00 75.69 85 GLY A O 1
ATOM 631 N N . CYS A 1 86 ? -5.002 5.205 1.686 1.00 80.38 86 CYS A N 1
ATOM 632 C CA . CYS A 1 86 ? -3.843 4.861 0.859 1.00 80.38 86 CYS A CA 1
ATOM 633 C C . CYS A 1 86 ? -3.492 5.993 -0.121 1.00 80.38 86 CYS A C 1
ATOM 635 O O . CYS A 1 86 ? -4.139 6.136 -1.161 1.00 80.38 86 CYS A O 1
ATOM 637 N N . PHE A 1 87 ? -2.431 6.749 0.167 1.00 87.19 87 PHE A N 1
ATOM 638 C CA . PHE A 1 87 ? -1.900 7.779 -0.733 1.00 87.19 87 PHE A CA 1
ATOM 639 C C . PHE A 1 87 ? -0.543 7.372 -1.296 1.00 87.19 87 PHE A C 1
ATOM 641 O O . PHE A 1 87 ? 0.381 7.045 -0.553 1.00 87.19 87 PHE A O 1
ATOM 648 N N . PHE A 1 88 ? -0.401 7.431 -2.619 1.00 91.25 88 PHE A N 1
ATOM 649 C CA . PHE A 1 88 ? 0.839 7.069 -3.299 1.00 91.25 88 PHE A CA 1
ATOM 650 C C . PHE A 1 88 ? 1.631 8.304 -3.708 1.00 91.2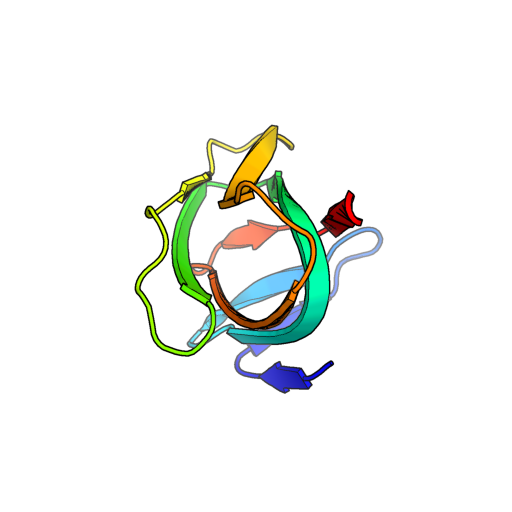5 88 PHE A C 1
ATOM 652 O O . PHE A 1 88 ? 1.073 9.269 -4.229 1.00 91.25 88 PHE A O 1
ATOM 659 N N . THR A 1 89 ? 2.947 8.246 -3.521 1.00 93.19 89 THR A N 1
ATOM 660 C CA . THR A 1 89 ? 3.888 9.245 -4.039 1.00 93.19 89 THR A CA 1
ATOM 661 C C . THR A 1 89 ? 4.957 8.570 -4.893 1.00 93.19 89 THR A C 1
ATOM 663 O O . THR A 1 89 ? 5.366 7.437 -4.620 1.00 93.19 89 THR A O 1
ATOM 666 N N . PHE A 1 90 ? 5.409 9.273 -5.932 1.00 93.81 90 PHE A N 1
ATOM 667 C CA . PHE A 1 90 ? 6.289 8.746 -6.978 1.00 93.81 90 PHE A CA 1
ATOM 668 C C . PHE A 1 90 ? 7.509 9.654 -7.163 1.00 93.81 90 PHE A C 1
ATOM 670 O O . PHE A 1 90 ? 7.380 10.874 -7.047 1.00 93.81 90 PHE A O 1
ATOM 677 N N . GLY A 1 91 ? 8.681 9.078 -7.450 1.00 89.38 91 GLY A N 1
ATOM 678 C CA . GLY A 1 91 ? 9.908 9.824 -7.772 1.00 89.38 91 GLY A CA 1
ATOM 679 C C . GLY A 1 91 ? 11.063 8.951 -8.237 1.00 89.38 91 GLY A C 1
ATOM 680 O O . GLY A 1 91 ? 10.800 7.806 -8.670 1.00 89.38 91 GLY A O 1
#

InterPro domains:
  IPR041017 DipZ, thioredoxin-like C-terminal domain [PF17991] (2-91)

Organism: Streptomyces venezuelae (NCBI:t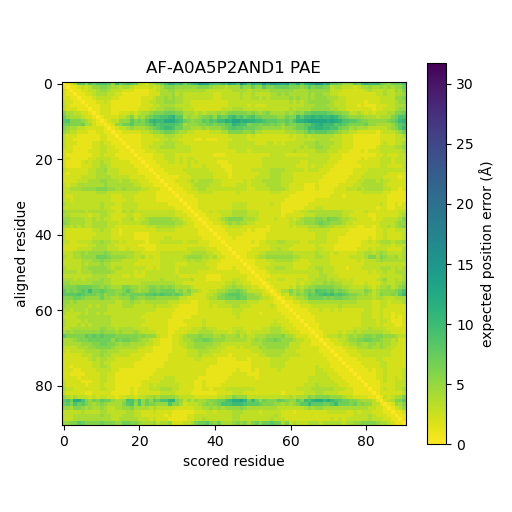xid54571)

Sequence (91 aa):
MAIGGTWTAGYEHFTAGADARLAMNYQARRVRLVLAGDGPVTGTSDGKPLKTIRGSGTPTLYTLVDDDSSHRARLDIRPAPGIEGCFFTFG

Foldseek 3Di:
DDWDDDWDDDPQKIFDDPQTKDKDKDWAQWKKKWKAFFFWKWWDKQNHTWDIDGHDHDTDIDTGGHHPDTDIIMIMMGTYGGMMHIDMDGD

Solvent-accessible surface area (backbone atoms only — not comparable to full-atom values): 4756 Å² total; per-residue (Å²): 120,50,77,44,61,37,68,48,83,56,98,90,37,44,31,28,27,66,74,16,33,44,34,38,76,49,75,36,21,27,37,31,38,32,32,20,20,49,40,51,32,40,39,25,51,70,82,43,76,41,78,71,42,69,41,75,50,52,79,43,82,43,80,66,42,83,53,97,57,70,45,76,44,42,40,40,38,37,44,31,53,53,25,27,41,83,45,79,49,75,78